Protein AF-A0A371E5Q9-F1 (afdb_monomer_lite)

Radius of gyration: 20.71 Å; chains: 1; bounding box: 43×48×47 Å

InterPro domains:
  IPR013103 Reverse transcriptase, RNA-dependent DNA polymerase [PF07727] (2-86)
  IPR043502 DNA/RNA polymerase superfamily [SSF56672] (2-84)

Sequence (97 aa):
MDLPTGAKAIRVKWIYKTKLNELGEVDKYKARLVAKGYSQQHGIDFFEVFAPVARMDTMRLIVALAACKGCDIFQLDVKSAFLHAQALIRCKTELLY

Structure (mmCIF, N/CA/C/O backbone):
data_AF-A0A371E5Q9-F1
#
_entry.id   AF-A0A371E5Q9-F1
#
loop_
_atom_site.group_PDB
_atom_site.id
_atom_site.type_symbol
_atom_site.label_atom_id
_atom_site.label_alt_id
_atom_site.label_comp_id
_atom_site.label_asym_id
_atom_site.label_entity_id
_atom_site.label_seq_id
_atom_site.pdbx_PDB_ins_code
_atom_site.Cartn_x
_atom_site.Cartn_y
_atom_site.Cartn_z
_atom_site.occupancy
_atom_site.B_iso_or_equiv
_atom_site.auth_seq_id
_atom_site.auth_comp_id
_atom_site.auth_asym_id
_atom_site.auth_atom_id
_atom_site.pdbx_PDB_model_num
ATOM 1 N N . MET A 1 1 ? 11.325 -25.291 -3.255 1.00 47.69 1 MET A N 1
ATOM 2 C CA . MET A 1 1 ? 9.979 -24.723 -3.050 1.00 47.69 1 MET A CA 1
ATOM 3 C C . MET A 1 1 ? 9.164 -25.133 -4.247 1.00 47.69 1 MET A C 1
ATOM 5 O O . MET A 1 1 ? 9.208 -24.472 -5.279 1.00 47.69 1 MET A O 1
ATOM 9 N N . ASP A 1 2 ? 8.539 -26.291 -4.126 1.00 66.44 2 ASP A N 1
ATOM 10 C CA . ASP A 1 2 ? 7.704 -26.865 -5.167 1.00 66.44 2 ASP A CA 1
ATOM 11 C C . ASP A 1 2 ? 6.353 -26.155 -5.176 1.00 66.44 2 ASP A C 1
ATOM 13 O O . ASP A 1 2 ? 5.848 -25.739 -4.129 1.00 66.44 2 ASP A O 1
ATOM 17 N N . LEU A 1 3 ? 5.799 -25.945 -6.369 1.00 65.88 3 LEU A N 1
ATOM 18 C CA . LEU A 1 3 ? 4.481 -25.340 -6.485 1.00 65.88 3 LEU A CA 1
ATOM 19 C C . LEU A 1 3 ? 3.432 -26.300 -5.903 1.00 65.88 3 LEU A C 1
ATOM 21 O O . LEU A 1 3 ? 3.483 -27.492 -6.214 1.00 65.88 3 LEU A O 1
ATOM 25 N N . PRO A 1 4 ? 2.465 -25.808 -5.107 1.00 72.69 4 PRO A N 1
ATOM 26 C CA . PRO A 1 4 ? 1.365 -26.637 -4.637 1.00 72.69 4 PRO A CA 1
ATOM 27 C C . PRO A 1 4 ? 0.568 -27.189 -5.827 1.00 72.69 4 PRO A C 1
ATOM 29 O O . PRO A 1 4 ? 0.406 -26.521 -6.851 1.00 72.69 4 PRO A O 1
ATOM 32 N N . THR A 1 5 ? 0.092 -28.428 -5.699 1.00 61.03 5 THR A N 1
ATOM 33 C CA . THR A 1 5 ? -0.599 -29.162 -6.766 1.00 61.03 5 THR A CA 1
ATOM 34 C C . THR A 1 5 ? -1.773 -28.350 -7.317 1.00 61.03 5 THR A C 1
ATOM 36 O O . THR A 1 5 ? -2.724 -28.062 -6.597 1.00 61.03 5 THR A O 1
ATOM 39 N N . GLY A 1 6 ? -1.699 -27.976 -8.599 1.00 67.19 6 GLY A N 1
ATOM 40 C CA . GLY A 1 6 ? -2.724 -27.185 -9.294 1.00 67.19 6 GLY A CA 1
ATOM 41 C C . GLY A 1 6 ? -2.427 -25.686 -9.420 1.00 67.19 6 GLY A C 1
ATOM 42 O O . GLY A 1 6 ? -3.107 -25.008 -10.186 1.00 67.19 6 GLY A O 1
ATOM 43 N N . ALA A 1 7 ? -1.394 -25.163 -8.750 1.00 65.81 7 ALA A N 1
ATOM 44 C CA . ALA A 1 7 ? -0.992 -23.766 -8.894 1.00 65.81 7 ALA A CA 1
ATOM 45 C C . ALA A 1 7 ? -0.103 -23.554 -10.128 1.00 65.81 7 ALA A C 1
ATOM 47 O O . ALA A 1 7 ? 0.791 -24.349 -10.426 1.00 65.81 7 ALA A O 1
ATOM 48 N N . LYS A 1 8 ? -0.312 -22.443 -10.840 1.00 69.12 8 LYS A N 1
ATOM 49 C CA . LYS A 1 8 ? 0.513 -22.039 -11.985 1.00 69.12 8 LYS A CA 1
ATOM 50 C C . LYS A 1 8 ? 1.448 -20.910 -11.571 1.00 69.12 8 LYS A C 1
ATOM 52 O O . LYS A 1 8 ? 1.001 -19.856 -11.134 1.00 69.12 8 LYS A O 1
ATOM 57 N N . ALA A 1 9 ? 2.757 -21.097 -11.744 1.00 70.38 9 ALA A N 1
ATOM 58 C CA . ALA A 1 9 ? 3.720 -20.049 -11.415 1.00 70.38 9 ALA A CA 1
ATOM 59 C C . ALA A 1 9 ? 3.516 -18.833 -12.325 1.00 70.38 9 ALA A C 1
ATOM 61 O O . ALA A 1 9 ? 3.660 -18.914 -13.551 1.00 70.38 9 ALA A O 1
ATOM 62 N N . ILE A 1 10 ? 3.237 -17.684 -11.711 1.00 72.62 10 ILE A N 1
ATOM 63 C CA . ILE A 1 10 ? 3.196 -16.406 -12.412 1.00 72.62 10 ILE A CA 1
ATOM 64 C C . ILE A 1 10 ? 4.633 -16.019 -12.759 1.00 72.62 10 ILE A C 1
ATOM 66 O O . ILE A 1 10 ? 5.480 -15.819 -11.888 1.00 72.62 10 ILE A O 1
ATOM 70 N N . ARG A 1 11 ? 4.930 -15.906 -14.058 1.00 75.50 11 ARG A N 1
ATOM 71 C CA . ARG A 1 11 ? 6.251 -15.442 -14.499 1.00 75.50 11 ARG A CA 1
ATOM 72 C C . ARG A 1 11 ? 6.437 -13.983 -14.090 1.00 75.50 11 A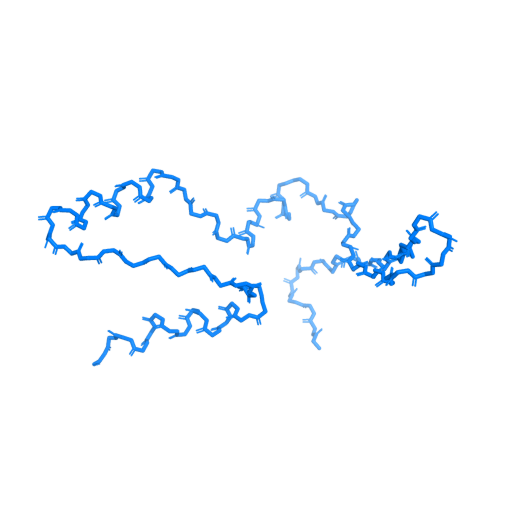RG A C 1
ATOM 74 O O . ARG A 1 11 ? 5.548 -13.159 -14.280 1.00 75.50 11 ARG A O 1
ATOM 81 N N . VAL A 1 12 ? 7.625 -13.643 -13.610 1.00 80.12 12 VAL A N 1
ATOM 82 C CA . VAL A 1 12 ? 7.998 -12.269 -13.254 1.00 80.12 12 VAL A CA 1
ATOM 83 C C . VAL A 1 12 ? 9.019 -11.709 -14.246 1.00 80.12 12 VAL A C 1
ATOM 85 O O . VAL A 1 12 ? 9.730 -12.456 -14.919 1.00 80.12 12 VAL A O 1
ATOM 88 N N . LYS A 1 13 ? 9.066 -10.384 -14.385 1.00 82.75 13 LYS A N 1
ATOM 89 C CA . LYS A 1 13 ? 10.059 -9.658 -15.184 1.00 82.75 13 LYS A CA 1
ATOM 90 C C . LYS A 1 13 ? 10.606 -8.491 -14.369 1.00 82.75 13 LYS A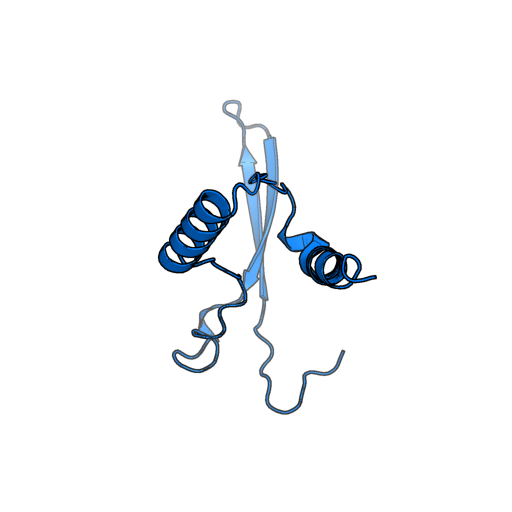 C 1
ATOM 92 O O . LYS A 1 13 ? 9.846 -7.765 -13.733 1.00 82.75 13 LYS A O 1
ATOM 97 N N . TRP A 1 14 ? 11.915 -8.282 -14.440 1.00 80.06 14 TRP A N 1
ATOM 98 C CA . TRP A 1 14 ? 12.555 -7.096 -13.885 1.00 80.06 14 TRP A CA 1
ATOM 99 C C . TRP A 1 14 ? 12.431 -5.906 -14.840 1.00 80.06 14 TRP A C 1
ATOM 101 O O . TRP A 1 14 ? 12.662 -6.024 -16.045 1.00 80.06 14 TRP A O 1
ATOM 111 N N . ILE A 1 15 ? 12.059 -4.753 -14.290 1.00 82.06 15 ILE A N 1
ATOM 112 C CA . ILE A 1 15 ? 12.034 -3.463 -14.975 1.00 82.06 15 ILE A CA 1
ATOM 113 C C . ILE A 1 15 ? 13.031 -2.551 -14.273 1.00 82.06 15 ILE A C 1
ATOM 115 O O . ILE A 1 15 ? 12.861 -2.233 -13.095 1.00 82.06 15 ILE A O 1
ATOM 119 N N . TYR A 1 16 ? 14.041 -2.106 -15.011 1.00 86.31 16 TYR A N 1
ATOM 120 C CA . TYR A 1 16 ? 15.042 -1.160 -14.535 1.00 86.31 16 TYR A CA 1
ATOM 121 C C . TYR A 1 16 ? 14.740 0.224 -15.105 1.00 86.31 16 TYR A C 1
ATOM 123 O O . TYR A 1 16 ? 14.432 0.368 -16.287 1.00 86.31 16 TYR A O 1
ATOM 131 N N . LYS A 1 17 ? 14.796 1.246 -14.255 1.00 86.38 17 LYS A N 1
ATOM 132 C CA . LYS A 1 17 ? 14.650 2.645 -14.640 1.00 86.38 17 LYS A CA 1
ATOM 133 C C . LYS A 1 17 ? 15.680 3.475 -13.894 1.00 86.38 17 LYS A C 1
ATOM 135 O O . LYS A 1 17 ? 15.644 3.552 -12.667 1.00 86.38 17 LYS A O 1
ATOM 140 N N . THR A 1 18 ? 16.547 4.136 -14.641 1.00 88.19 18 THR A N 1
ATOM 141 C CA . THR A 1 18 ? 17.452 5.149 -14.105 1.00 88.19 18 THR A CA 1
ATOM 142 C C . THR A 1 18 ? 16.697 6.472 -14.034 1.00 88.19 18 THR A C 1
ATOM 144 O O . THR A 1 18 ? 16.087 6.895 -15.016 1.00 88.19 18 THR A O 1
ATOM 147 N N . LYS A 1 19 ? 16.658 7.094 -12.856 1.00 84.94 19 LYS A N 1
ATOM 148 C CA . LYS A 1 19 ? 16.207 8.476 -12.701 1.00 84.94 19 LYS A CA 1
ATOM 149 C C . LYS A 1 19 ? 17.413 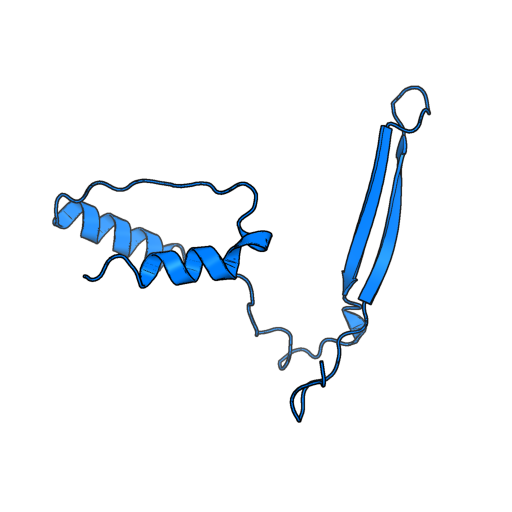9.393 -12.821 1.00 84.94 19 LYS A C 1
ATOM 151 O O . LYS A 1 19 ? 18.397 9.175 -12.119 1.00 84.94 19 LYS A O 1
ATOM 156 N N . LEU A 1 20 ? 17.301 10.380 -13.701 1.00 88.31 20 LEU A N 1
ATOM 157 C CA . LEU A 1 20 ? 18.268 11.458 -13.842 1.00 88.31 20 LEU A CA 1
ATOM 158 C C . LEU A 1 20 ? 17.744 12.705 -13.117 1.00 88.31 20 LEU A C 1
ATOM 160 O O . LEU A 1 20 ? 16.527 12.901 -13.052 1.00 88.31 20 LEU A O 1
ATOM 164 N N . ASN A 1 21 ? 18.657 13.506 -12.580 1.00 83.56 21 ASN A N 1
ATOM 165 C CA . ASN A 1 21 ? 18.391 14.825 -12.013 1.00 83.56 21 ASN A CA 1
ATOM 166 C C . ASN A 1 21 ? 18.273 15.887 -13.114 1.00 83.56 21 ASN A C 1
ATOM 168 O O . ASN A 1 21 ? 18.538 15.617 -14.284 1.00 83.56 21 ASN A O 1
ATOM 172 N N . GLU A 1 22 ? 17.889 17.108 -12.739 1.00 84.44 22 GLU A N 1
ATOM 173 C CA . GLU A 1 22 ? 17.735 18.246 -13.666 1.00 84.44 22 GLU A CA 1
ATOM 174 C C . GLU A 1 22 ? 19.044 18.607 -14.392 1.00 84.44 22 GLU A C 1
ATOM 176 O O . GLU A 1 22 ? 19.016 19.133 -15.499 1.00 84.44 22 GLU A O 1
ATOM 181 N N . LEU A 1 23 ? 20.187 18.238 -13.806 1.00 83.88 23 LEU A N 1
ATOM 182 C CA . LEU A 1 23 ? 21.531 18.378 -14.378 1.00 83.88 23 LEU A CA 1
ATOM 183 C C . LEU A 1 23 ? 21.953 17.191 -15.268 1.00 83.88 23 LEU A C 1
ATOM 185 O O . LEU A 1 23 ? 23.077 17.152 -15.755 1.00 83.88 23 LEU A O 1
ATOM 189 N N . GLY A 1 24 ? 21.078 16.202 -15.481 1.00 81.19 24 GLY A N 1
ATOM 190 C CA . GLY A 1 24 ? 21.354 15.023 -16.312 1.00 81.19 24 GLY A CA 1
ATOM 191 C C . GLY A 1 24 ? 22.157 13.913 -15.623 1.00 81.19 24 GLY A C 1
ATOM 192 O O . GLY A 1 24 ? 22.388 12.866 -16.226 1.00 81.19 24 GLY A O 1
ATOM 193 N N . GLU A 1 25 ? 22.543 14.095 -14.361 1.00 85.38 25 GLU A N 1
ATOM 194 C CA . GLU A 1 25 ? 23.270 13.097 -13.569 1.00 85.38 25 GLU A CA 1
ATOM 195 C C . GLU A 1 25 ? 22.342 12.031 -12.980 1.00 85.38 25 GLU A C 1
ATOM 197 O O . GLU A 1 25 ? 21.151 12.265 -12.771 1.00 85.38 25 GLU A O 1
ATOM 202 N N . VAL A 1 26 ? 22.878 10.845 -12.681 1.00 84.88 26 VAL A N 1
ATOM 203 C CA . VAL A 1 26 ? 22.077 9.747 -12.131 1.00 84.88 26 VAL A CA 1
ATOM 204 C C . VAL A 1 26 ? 21.727 9.995 -10.664 1.00 84.88 26 VAL A C 1
ATOM 206 O O . VAL A 1 26 ? 22.575 9.882 -9.787 1.00 84.88 26 VAL A O 1
ATOM 209 N N . ASP A 1 27 ? 20.445 10.233 -10.400 1.00 86.56 27 ASP A N 1
ATOM 210 C CA . ASP A 1 27 ? 19.890 10.415 -9.055 1.00 86.56 27 ASP A CA 1
ATOM 211 C C . ASP A 1 27 ? 19.646 9.081 -8.346 1.00 86.56 27 ASP A C 1
ATOM 213 O O . ASP A 1 27 ? 19.978 8.867 -7.179 1.00 86.56 27 ASP A O 1
ATOM 217 N N . LYS A 1 28 ? 18.993 8.150 -9.054 1.00 87.19 28 LYS A N 1
ATOM 218 C CA . LYS A 1 28 ? 18.520 6.904 -8.446 1.00 87.19 28 LYS A CA 1
ATOM 219 C C . LYS A 1 28 ? 18.269 5.819 -9.477 1.00 87.19 28 LYS A C 1
ATOM 221 O O . LYS A 1 28 ? 17.457 5.976 -10.390 1.00 87.19 28 LYS A O 1
ATOM 226 N N . TYR A 1 29 ? 18.856 4.651 -9.249 1.00 85.88 29 TYR A N 1
ATOM 227 C CA . TYR A 1 29 ? 18.468 3.428 -9.940 1.00 85.88 29 TYR A CA 1
ATOM 228 C C . TYR A 1 29 ? 17.223 2.839 -9.277 1.00 85.88 29 TYR A C 1
ATOM 230 O O . TYR A 1 29 ? 17.191 2.590 -8.073 1.00 85.88 29 TYR A O 1
ATOM 238 N N . LYS A 1 30 ? 16.165 2.627 -10.058 1.00 82.88 30 LYS A N 1
ATOM 239 C CA . LYS A 1 30 ? 14.954 1.937 -9.614 1.00 82.88 30 LYS A CA 1
ATOM 240 C C . LYS A 1 30 ? 14.845 0.605 -10.335 1.00 82.88 30 LYS A C 1
ATOM 242 O O . LYS A 1 30 ? 14.759 0.576 -11.557 1.00 82.88 30 LYS A O 1
ATOM 247 N N . ALA A 1 31 ? 14.770 -0.478 -9.576 1.00 86.19 31 ALA A N 1
ATOM 248 C CA . ALA A 1 31 ? 14.383 -1.786 -10.080 1.00 86.19 31 ALA A CA 1
ATOM 249 C C . ALA A 1 31 ? 12.989 -2.130 -9.545 1.00 86.19 31 ALA A C 1
ATOM 251 O O . ALA A 1 31 ? 12.683 -1.878 -8.380 1.00 86.19 31 ALA A O 1
ATOM 252 N N . ARG A 1 32 ? 12.127 -2.675 -10.401 1.00 80.25 32 ARG A N 1
ATOM 253 C CA . ARG A 1 32 ? 10.816 -3.207 -10.017 1.00 80.25 32 ARG A CA 1
ATOM 254 C C . ARG A 1 32 ? 10.686 -4.622 -10.549 1.00 80.25 32 ARG A C 1
ATOM 256 O O . ARG A 1 32 ? 10.862 -4.837 -11.747 1.00 80.25 32 ARG A O 1
ATOM 263 N N . LEU A 1 33 ? 10.354 -5.564 -9.675 1.00 81.56 33 LEU A N 1
ATOM 264 C CA . LEU A 1 33 ? 9.936 -6.899 -10.078 1.00 81.56 33 LEU A CA 1
ATOM 265 C C . LEU A 1 33 ? 8.435 -6.857 -10.349 1.00 81.56 33 LEU A C 1
ATOM 267 O O . LEU A 1 33 ? 7.656 -6.535 -9.457 1.00 81.56 33 LEU A O 1
ATOM 271 N N . VAL A 1 34 ? 8.034 -7.120 -11.588 1.00 76.00 34 VAL A N 1
ATOM 272 C CA . VAL A 1 34 ? 6.636 -7.023 -12.012 1.00 76.00 34 VAL A CA 1
ATOM 273 C C . VAL A 1 34 ? 6.164 -8.381 -12.504 1.00 76.00 34 VAL A C 1
ATOM 275 O O . VAL A 1 34 ? 6.823 -9.026 -13.324 1.00 76.00 34 VAL A O 1
ATOM 278 N N . ALA A 1 35 ? 5.014 -8.819 -12.000 1.00 78.56 35 ALA A N 1
ATOM 279 C CA . ALA A 1 35 ? 4.327 -9.998 -12.499 1.00 78.56 35 ALA A CA 1
ATOM 280 C C . ALA A 1 35 ? 3.876 -9.775 -13.950 1.00 78.56 35 ALA A C 1
ATOM 282 O O . ALA A 1 35 ? 3.35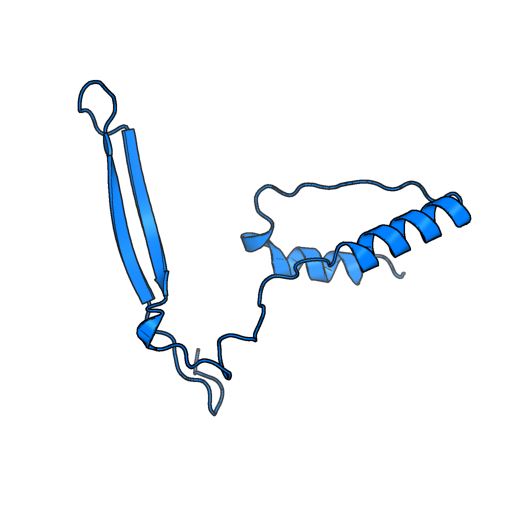6 -8.719 -14.314 1.00 78.56 35 ALA A O 1
ATOM 283 N N . LYS A 1 36 ? 4.068 -10.778 -14.803 1.00 71.19 36 LYS A N 1
ATOM 284 C CA . LYS A 1 36 ? 3.586 -10.761 -16.185 1.00 71.19 36 LYS A CA 1
ATOM 285 C C . LYS A 1 36 ? 2.074 -11.010 -16.197 1.00 71.19 36 LYS A C 1
ATOM 287 O O . LYS A 1 36 ? 1.626 -12.143 -16.354 1.00 71.19 36 LYS A O 1
ATOM 292 N N . GLY A 1 37 ? 1.302 -9.934 -16.033 1.00 63.91 37 GLY A N 1
ATOM 293 C CA . GLY A 1 37 ? -0.161 -9.961 -15.877 1.00 63.91 37 GLY A CA 1
ATOM 294 C C . GLY A 1 37 ? -0.939 -10.633 -17.015 1.00 63.91 37 GLY A C 1
ATOM 295 O O . GLY A 1 37 ? -2.047 -11.095 -16.799 1.00 63.91 37 GLY A O 1
ATOM 296 N N . TYR A 1 38 ? -0.342 -10.803 -18.200 1.00 62.28 38 TYR A N 1
ATOM 297 C CA . TYR A 1 38 ? -0.953 -11.536 -19.320 1.00 62.28 38 TYR A CA 1
ATOM 298 C C . TYR A 1 38 ? -1.194 -13.032 -19.043 1.00 62.28 38 TYR A C 1
ATOM 300 O O . TYR A 1 38 ? -1.841 -13.705 -19.837 1.00 62.28 38 TYR A O 1
ATOM 308 N N . SER A 1 39 ? -0.622 -13.580 -17.963 1.00 59.97 39 SER A N 1
ATOM 309 C CA . SER A 1 39 ? -0.855 -14.967 -17.537 1.00 59.97 39 SER A CA 1
ATOM 310 C C . SER A 1 39 ? -1.939 -15.100 -16.462 1.00 59.97 39 SER A C 1
ATOM 312 O O . SER A 1 39 ? -2.270 -16.232 -16.126 1.00 59.97 39 SER A O 1
ATOM 314 N N . GLN A 1 40 ? -2.467 -13.987 -15.933 1.00 59.97 40 GLN A N 1
ATOM 315 C CA . GLN A 1 40 ? -3.541 -13.999 -14.939 1.00 59.97 40 GLN A CA 1
ATOM 316 C C . GLN A 1 40 ? -4.883 -14.190 -15.644 1.00 59.97 40 GLN A C 1
ATOM 318 O O . GLN A 1 40 ? -5.246 -13.418 -16.532 1.00 59.97 40 GLN A O 1
ATOM 323 N N . GLN A 1 41 ? -5.618 -15.231 -15.260 1.00 60.62 41 GLN A N 1
ATOM 324 C CA . GLN A 1 41 ? -6.960 -15.484 -15.781 1.00 60.62 41 GLN A CA 1
ATOM 325 C C . GLN A 1 41 ? -7.998 -14.739 -14.933 1.00 60.62 41 GLN A C 1
ATOM 327 O O . GLN A 1 41 ? -8.017 -14.854 -13.704 1.00 60.62 41 GLN A O 1
ATOM 332 N N . HIS A 1 42 ? -8.869 -13.971 -15.595 1.00 54.59 42 HIS A N 1
ATOM 333 C CA . HIS A 1 42 ? -10.019 -13.336 -14.953 1.00 54.59 42 HIS A CA 1
ATOM 334 C C . HIS A 1 42 ? -10.910 -14.424 -14.333 1.00 54.59 42 HIS A C 1
ATOM 336 O O . HIS A 1 42 ? -11.334 -15.334 -15.039 1.00 54.59 42 HIS A O 1
ATOM 342 N N . GLY A 1 43 ? -11.155 -14.358 -13.021 1.00 57.06 43 GLY A N 1
ATOM 343 C CA . GLY A 1 43 ? -11.947 -15.365 -12.299 1.00 57.06 43 GLY A CA 1
ATOM 344 C C . GLY A 1 43 ? -11.157 -16.389 -11.477 1.00 57.06 43 GLY A C 1
ATOM 345 O O . GLY A 1 43 ? -11.756 -16.998 -10.600 1.00 57.06 43 GLY A O 1
ATOM 346 N N . ILE A 1 44 ? -9.845 -16.554 -11.703 1.00 63.06 44 ILE A N 1
ATOM 347 C CA . ILE A 1 44 ? -9.003 -17.518 -10.959 1.00 63.06 44 ILE A CA 1
ATOM 348 C C . ILE A 1 44 ? -7.987 -16.775 -10.082 1.00 63.06 44 ILE A C 1
ATOM 350 O O . ILE A 1 44 ? -8.096 -16.816 -8.865 1.00 63.06 44 ILE A O 1
ATOM 354 N N . ASP A 1 45 ? -7.090 -15.988 -10.686 1.00 54.69 45 ASP A N 1
ATOM 355 C CA . ASP A 1 45 ? -6.036 -15.253 -9.954 1.00 54.69 45 ASP A CA 1
ATOM 356 C C . ASP A 1 45 ? -6.421 -13.792 -9.641 1.00 54.69 45 ASP A C 1
ATOM 358 O O . ASP A 1 45 ? -5.685 -13.064 -8.979 1.00 54.69 45 ASP A O 1
ATOM 362 N N . PHE A 1 46 ? -7.542 -13.311 -10.192 1.00 53.19 46 PHE A N 1
ATOM 363 C CA . PHE A 1 46 ? -7.920 -11.888 -10.164 1.00 53.19 46 PHE A CA 1
ATOM 364 C C . PHE A 1 46 ? -8.732 -11.492 -8.921 1.00 53.19 46 PHE A C 1
ATOM 366 O O . PHE A 1 46 ? -8.758 -10.320 -8.550 1.00 53.19 46 PHE A O 1
ATOM 373 N N . PHE A 1 47 ? -9.406 -12.460 -8.293 1.00 52.16 47 PHE A N 1
ATOM 374 C CA . PHE A 1 47 ? -10.227 -12.252 -7.094 1.00 52.16 47 PHE A CA 1
ATOM 375 C C . PHE A 1 47 ? -9.532 -12.694 -5.801 1.00 52.16 47 PHE A C 1
ATOM 377 O O . PHE A 1 47 ? -10.050 -12.418 -4.719 1.00 52.16 47 PHE A O 1
ATOM 384 N N . GLU A 1 48 ? -8.357 -13.327 -5.882 1.00 51.66 48 GLU A N 1
ATOM 385 C CA . GLU A 1 48 ? -7.493 -13.531 -4.718 1.00 51.66 48 GLU A CA 1
ATOM 386 C C . GLU A 1 48 ? -6.871 -12.188 -4.317 1.00 51.66 48 GLU A C 1
ATOM 388 O O . GLU A 1 48 ? -5.782 -11.789 -4.732 1.00 51.66 48 GLU A O 1
ATOM 393 N N . VAL A 1 49 ? -7.620 -11.424 -3.527 1.00 50.06 49 VAL A N 1
ATOM 394 C CA . VAL A 1 49 ? -7.169 -10.147 -2.983 1.00 50.06 49 VAL A CA 1
ATOM 395 C C . VAL A 1 49 ? -6.149 -10.433 -1.870 1.00 50.06 49 VAL A C 1
ATOM 397 O O . VAL A 1 49 ? -6.499 -10.551 -0.701 1.00 50.06 49 VAL A O 1
ATOM 400 N N . PHE A 1 50 ? -4.864 -10.526 -2.225 1.00 53.81 50 PHE A N 1
ATOM 401 C CA . PHE A 1 50 ? -3.753 -10.705 -1.269 1.00 53.81 50 PHE A CA 1
ATOM 402 C C . PHE A 1 50 ? -3.467 -9.468 -0.397 1.00 53.81 50 PHE A C 1
ATOM 404 O O . PHE A 1 50 ? -2.614 -9.514 0.490 1.00 53.81 50 PHE A O 1
ATOM 411 N N . ALA A 1 51 ? -4.156 -8.350 -0.635 1.00 53.78 51 ALA A N 1
ATOM 412 C CA . ALA A 1 51 ? -4.058 -7.152 0.188 1.00 53.78 51 ALA A CA 1
ATOM 413 C C . ALA A 1 51 ? -5.298 -7.048 1.092 1.00 53.78 51 ALA A C 1
ATOM 415 O O . ALA A 1 51 ? -6.402 -6.897 0.571 1.00 53.78 51 ALA A O 1
ATOM 416 N N . PRO A 1 52 ? -5.169 -7.081 2.429 1.00 54.16 52 PRO A N 1
ATOM 417 C CA . PRO A 1 52 ? -6.298 -6.853 3.320 1.00 54.16 52 PRO A CA 1
ATOM 418 C C . PRO A 1 52 ? -6.715 -5.379 3.241 1.00 54.16 52 PRO A C 1
ATOM 420 O O . PRO A 1 52 ? -6.307 -4.548 4.048 1.00 54.16 52 PRO A O 1
ATOM 423 N N . VAL A 1 53 ? -7.512 -5.028 2.234 1.00 61.09 53 VAL A N 1
ATOM 424 C CA . VAL A 1 53 ? -8.136 -3.710 2.146 1.00 61.09 53 VAL A CA 1
ATOM 425 C C . VAL A 1 53 ? -9.333 -3.736 3.085 1.00 61.09 53 VAL A C 1
ATOM 427 O O . VAL A 1 53 ? -10.371 -4.325 2.780 1.00 61.09 53 VAL A O 1
ATOM 430 N N . ALA A 1 54 ? -9.173 -3.139 4.266 1.00 70.31 54 ALA A N 1
ATOM 431 C CA . ALA A 1 54 ? -10.276 -2.966 5.198 1.00 70.31 54 ALA A CA 1
ATOM 432 C C . ALA A 1 54 ? -11.399 -2.166 4.517 1.00 70.31 54 ALA A C 1
ATOM 434 O O . ALA A 1 54 ? -11.169 -1.082 3.978 1.00 70.31 54 ALA A O 1
ATOM 435 N N . ARG A 1 55 ? -12.623 -2.704 4.525 1.00 79.88 55 ARG A N 1
ATOM 436 C CA . ARG A 1 55 ? -13.794 -1.996 3.992 1.00 79.88 55 ARG A CA 1
ATOM 437 C C . ARG A 1 55 ? -14.173 -0.855 4.935 1.00 79.88 55 ARG A C 1
ATOM 439 O O . ARG A 1 55 ? -14.183 -1.033 6.154 1.00 79.88 55 ARG A O 1
ATOM 446 N N . MET A 1 56 ? -14.535 0.299 4.372 1.00 82.31 56 MET A N 1
ATOM 447 C CA . MET A 1 56 ? -14.913 1.481 5.159 1.00 82.31 56 MET A CA 1
ATOM 448 C C . MET A 1 56 ? -16.114 1.220 6.074 1.00 82.31 56 MET A C 1
ATOM 450 O O . MET A 1 56 ? -16.138 1.730 7.189 1.00 82.31 56 MET A O 1
ATOM 454 N N . ASP A 1 57 ? -17.071 0.392 5.651 1.00 84.44 57 ASP A N 1
ATOM 455 C CA . ASP A 1 57 ? -18.239 0.041 6.471 1.00 84.44 57 ASP A CA 1
ATOM 456 C C . ASP A 1 57 ? -17.831 -0.713 7.741 1.00 84.44 57 ASP A C 1
ATOM 458 O O . ASP A 1 57 ? -18.298 -0.408 8.837 1.00 84.44 57 ASP A O 1
ATOM 462 N N . THR A 1 58 ? -16.879 -1.642 7.616 1.00 85.19 58 THR A N 1
ATOM 463 C CA . THR A 1 58 ? -16.306 -2.368 8.754 1.00 85.19 58 THR A CA 1
ATOM 464 C C . THR A 1 58 ? -15.534 -1.428 9.676 1.00 85.19 58 THR A C 1
ATOM 466 O O . THR A 1 58 ? -15.666 -1.520 10.893 1.00 85.19 58 THR A O 1
ATOM 469 N N . MET A 1 59 ? -14.771 -0.484 9.118 1.00 86.06 59 MET A N 1
ATOM 470 C CA . MET A 1 59 ? -14.048 0.514 9.911 1.00 86.06 59 MET A CA 1
ATOM 471 C C . MET A 1 59 ? -15.009 1.414 10.700 1.00 86.06 59 MET A C 1
ATOM 473 O O . MET A 1 59 ? -14.805 1.626 11.892 1.00 86.06 59 MET A O 1
ATOM 477 N N . ARG A 1 60 ? -16.094 1.883 10.070 1.00 89.62 60 ARG A N 1
ATOM 478 C CA . ARG A 1 60 ? -17.138 2.690 10.724 1.00 89.62 60 ARG A CA 1
ATOM 479 C C . ARG A 1 60 ? -17.817 1.933 11.862 1.00 89.62 60 ARG A C 1
ATOM 481 O O . ARG A 1 60 ? -18.018 2.510 12.925 1.00 89.62 60 ARG A O 1
ATOM 488 N N . LEU A 1 61 ? -18.114 0.646 11.667 1.00 90.25 61 LEU A N 1
ATOM 489 C CA . LEU A 1 61 ? -18.680 -0.204 12.716 1.00 90.25 61 LEU A CA 1
ATOM 490 C C . LEU A 1 61 ? -17.732 -0.333 13.916 1.00 90.25 61 LEU A C 1
ATOM 492 O O . LEU A 1 61 ? -18.171 -0.205 15.055 1.00 90.25 61 LEU A O 1
ATOM 496 N N . ILE A 1 62 ? -16.436 -0.551 13.674 1.00 87.50 62 ILE A N 1
ATOM 497 C CA . ILE A 1 62 ? -15.431 -0.667 14.741 1.00 87.50 62 ILE A CA 1
ATOM 498 C C . ILE A 1 62 ? -15.329 0.638 15.536 1.00 87.50 62 ILE A C 1
ATOM 500 O O . ILE A 1 62 ? -15.323 0.599 16.764 1.00 87.50 62 ILE A O 1
ATOM 504 N N . VAL A 1 63 ? -15.303 1.789 14.856 1.00 89.44 63 VAL A N 1
ATOM 505 C CA . VAL A 1 63 ? -15.271 3.107 15.512 1.00 89.44 63 VAL A CA 1
ATOM 506 C C . VAL A 1 63 ? -16.540 3.344 16.334 1.00 89.44 63 VAL A C 1
ATOM 508 O O . VAL A 1 63 ? -16.448 3.777 17.478 1.00 89.44 63 VAL A O 1
ATOM 511 N N . ALA A 1 64 ? -17.717 3.016 15.792 1.00 91.56 64 ALA A N 1
ATOM 512 C CA . ALA A 1 64 ? -18.982 3.144 16.514 1.00 91.56 64 ALA A CA 1
ATOM 513 C C . ALA A 1 64 ? -19.012 2.262 17.774 1.00 91.56 64 ALA A C 1
ATOM 515 O O . ALA A 1 64 ? -19.397 2.724 18.844 1.00 91.56 64 ALA A O 1
ATOM 516 N N . LEU A 1 65 ? -18.540 1.016 17.676 1.00 90.25 65 LEU A N 1
ATOM 517 C CA . LEU A 1 65 ? -18.438 0.106 18.818 1.00 90.25 65 LEU A CA 1
ATOM 518 C C . LEU A 1 65 ? -17.438 0.596 19.870 1.00 90.25 65 LEU A C 1
ATOM 520 O O . LEU A 1 65 ? -17.721 0.489 21.062 1.00 90.25 65 LEU A O 1
ATOM 524 N N . ALA A 1 66 ? -16.293 1.133 19.446 1.00 89.94 66 ALA A N 1
ATOM 525 C CA . ALA A 1 66 ? -15.304 1.706 20.351 1.00 89.94 66 ALA A CA 1
ATOM 526 C C . ALA A 1 66 ? -15.875 2.924 21.092 1.00 89.94 66 ALA A C 1
ATOM 528 O O . ALA A 1 66 ? -15.772 2.989 22.313 1.00 89.94 66 ALA A O 1
ATOM 529 N N . ALA A 1 67 ? -16.580 3.816 20.388 1.00 90.69 67 ALA A N 1
ATOM 530 C CA . ALA A 1 67 ? -17.257 4.963 20.989 1.00 90.69 67 ALA A CA 1
ATOM 531 C C . ALA A 1 67 ? -18.344 4.539 21.993 1.00 90.69 67 ALA A C 1
ATOM 533 O O . ALA A 1 67 ?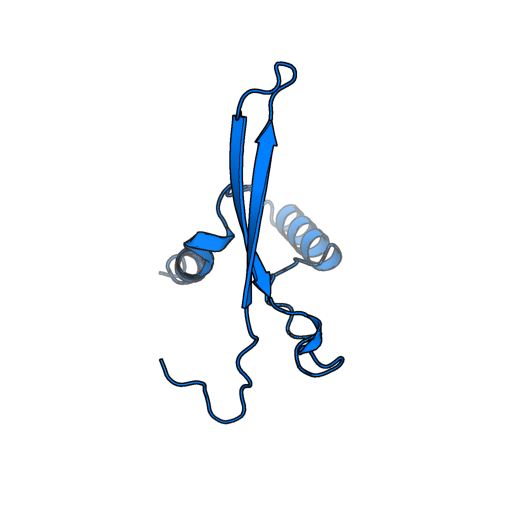 -18.404 5.079 23.095 1.00 90.69 67 ALA A O 1
ATOM 534 N N . CYS A 1 68 ? -19.162 3.530 21.663 1.00 91.38 68 CYS A N 1
ATOM 535 C CA . CYS A 1 68 ? -20.175 2.998 22.581 1.00 91.38 68 CYS A CA 1
ATOM 536 C C . CYS A 1 68 ? -19.576 2.366 23.844 1.00 91.38 68 CYS A C 1
ATOM 538 O O . CYS A 1 68 ? -20.213 2.378 24.894 1.00 91.38 68 CYS A O 1
ATOM 540 N N . LYS A 1 69 ? -18.377 1.786 23.745 1.00 89.75 69 LYS A N 1
ATOM 541 C CA . LYS A 1 69 ? -17.696 1.116 24.860 1.00 89.75 69 LYS A CA 1
ATOM 542 C C . LYS A 1 69 ? -16.699 2.012 25.600 1.00 89.75 69 LYS A C 1
ATOM 544 O O . LYS A 1 69 ? -16.068 1.537 26.539 1.00 89.75 69 LYS A O 1
ATOM 549 N N . GLY A 1 70 ? -16.548 3.273 25.186 1.00 89.25 70 GLY A N 1
ATOM 550 C CA . GLY A 1 70 ? -15.544 4.185 25.736 1.00 89.25 70 GLY A CA 1
ATOM 551 C C . GLY A 1 70 ? -14.107 3.704 25.512 1.00 89.25 70 GLY A C 1
ATOM 552 O O . GLY A 1 70 ? -13.244 3.956 26.344 1.00 89.25 70 GLY A O 1
ATOM 553 N N . CYS A 1 71 ? -13.855 2.955 24.435 1.00 86.94 71 CYS A N 1
ATOM 554 C CA . CYS A 1 71 ? -12.525 2.458 24.104 1.00 86.94 71 CYS A CA 1
ATOM 555 C C . CYS A 1 71 ? -11.735 3.503 23.314 1.00 86.94 71 CYS A C 1
ATOM 557 O O . CYS A 1 71 ? -12.224 4.031 22.313 1.00 86.94 71 CYS A O 1
ATOM 559 N N . ASP A 1 72 ? -10.480 3.711 23.702 1.00 83.62 72 ASP A N 1
ATOM 560 C CA . ASP A 1 72 ? -9.553 4.554 22.956 1.00 83.62 72 ASP A CA 1
ATOM 561 C C . ASP A 1 72 ? -9.086 3.864 21.668 1.00 83.62 72 ASP A C 1
ATOM 563 O O . ASP A 1 72 ? -8.750 2.675 21.647 1.00 83.62 72 ASP A O 1
ATOM 567 N N . ILE A 1 73 ? -9.063 4.622 20.571 1.00 85.38 73 ILE A N 1
ATOM 568 C CA . ILE A 1 73 ? -8.625 4.144 19.258 1.00 85.38 73 ILE A CA 1
ATOM 569 C C . ILE A 1 73 ? -7.234 4.702 18.974 1.00 85.38 73 ILE A C 1
ATOM 571 O O . ILE A 1 73 ? -7.050 5.913 18.875 1.00 85.38 73 ILE A O 1
ATOM 575 N N . PHE A 1 74 ? -6.271 3.809 18.757 1.00 83.69 74 PHE A N 1
ATOM 576 C CA . PHE A 1 74 ? -4.917 4.167 18.344 1.00 83.69 74 PHE A CA 1
ATOM 577 C C . PHE A 1 74 ? -4.688 3.769 16.885 1.00 83.69 74 PHE A C 1
ATOM 579 O O . PHE A 1 74 ? -4.938 2.629 16.490 1.00 83.69 74 PHE A O 1
ATOM 586 N N . GLN A 1 75 ? -4.202 4.711 16.077 1.00 81.19 75 GLN A N 1
ATOM 587 C CA . GLN A 1 75 ? -3.844 4.473 14.681 1.00 81.19 75 GLN A CA 1
ATOM 588 C C . GLN A 1 75 ? -2.334 4.252 14.564 1.00 81.19 75 GLN A C 1
ATOM 590 O O . GLN A 1 75 ? -1.544 5.103 14.967 1.00 81.19 75 GLN A O 1
ATOM 595 N N . LEU A 1 76 ? -1.936 3.124 13.973 1.00 79.38 76 LEU A N 1
ATOM 596 C CA . LEU A 1 76 ? -0.540 2.802 13.687 1.00 79.38 76 LEU A CA 1
ATOM 597 C C . LEU A 1 76 ? -0.330 2.737 12.171 1.00 79.38 76 LEU A C 1
ATOM 599 O O . LEU A 1 76 ? -0.861 1.846 11.509 1.00 79.38 76 LEU A O 1
ATOM 603 N N . ASP A 1 77 ? 0.453 3.670 11.629 1.00 77.25 77 ASP A N 1
ATOM 604 C CA . ASP A 1 77 ? 0.886 3.651 10.228 1.00 77.25 77 ASP A CA 1
ATOM 605 C C . ASP A 1 77 ? 2.292 3.044 10.118 1.00 77.25 77 ASP A C 1
ATOM 607 O O . ASP A 1 77 ? 3.285 3.620 10.569 1.00 77.25 77 ASP A O 1
ATOM 611 N N . VAL A 1 78 ? 2.384 1.844 9.541 1.00 71.12 78 VAL A N 1
ATOM 612 C CA . VAL A 1 78 ? 3.648 1.111 9.405 1.00 71.12 78 VAL A CA 1
ATOM 613 C C . VAL A 1 78 ? 4.198 1.311 7.996 1.00 71.12 78 VAL A C 1
ATOM 615 O O . VAL A 1 78 ? 3.714 0.711 7.036 1.00 71.12 78 VAL A O 1
ATOM 618 N N . LYS A 1 79 ? 5.298 2.067 7.879 1.00 68.44 79 LYS A N 1
ATOM 619 C CA . LYS A 1 79 ? 5.989 2.358 6.601 1.00 68.44 79 LYS A CA 1
ATOM 620 C C . LYS A 1 79 ? 6.443 1.119 5.799 1.00 68.44 79 LYS A C 1
ATOM 622 O O . LYS A 1 79 ? 6.822 1.262 4.641 1.00 68.44 79 LYS A O 1
ATOM 627 N N . SER A 1 80 ? 6.421 -0.084 6.383 1.00 56.69 80 SER A N 1
ATOM 628 C CA . SER A 1 80 ? 6.822 -1.351 5.743 1.00 56.69 80 SER A CA 1
ATOM 629 C C . SER A 1 80 ? 5.888 -2.521 6.101 1.00 56.69 80 SER A C 1
ATOM 631 O O . SER A 1 80 ? 6.329 -3.609 6.479 1.00 56.69 80 SER A O 1
ATOM 633 N N . ALA A 1 81 ? 4.572 -2.304 6.000 1.00 59.25 81 ALA A N 1
ATOM 634 C CA . ALA A 1 81 ? 3.564 -3.330 6.297 1.00 59.25 81 ALA A CA 1
ATOM 635 C C . ALA A 1 81 ? 3.690 -4.596 5.419 1.00 59.25 81 ALA A C 1
ATOM 637 O O . ALA A 1 81 ? 3.331 -5.688 5.850 1.00 59.25 81 ALA A O 1
ATOM 638 N N . PHE A 1 82 ? 4.250 -4.474 4.209 1.00 54.22 82 PHE A N 1
ATOM 639 C CA . PHE A 1 82 ? 4.368 -5.589 3.263 1.00 54.22 82 PHE A CA 1
ATOM 640 C C . PHE A 1 82 ? 5.494 -6.577 3.613 1.00 54.22 82 PHE A C 1
ATOM 642 O O . PHE A 1 82 ? 5.379 -7.764 3.328 1.00 54.22 82 PHE A O 1
ATOM 649 N N . LEU A 1 83 ? 6.578 -6.108 4.245 1.00 54.41 83 LEU A N 1
ATOM 650 C CA . LEU A 1 83 ? 7.747 -6.946 4.551 1.00 54.41 83 LEU A CA 1
ATOM 651 C C . LEU A 1 83 ? 7.578 -7.755 5.851 1.00 54.41 83 LEU A C 1
ATOM 653 O O . LEU A 1 83 ? 8.228 -8.779 6.025 1.00 54.41 83 LEU A O 1
ATOM 657 N N . HIS A 1 84 ? 6.696 -7.303 6.749 1.00 53.97 84 HIS A N 1
ATOM 658 C CA . HIS A 1 84 ? 6.483 -7.876 8.087 1.00 53.97 84 HIS A CA 1
ATOM 659 C C . HIS A 1 84 ? 5.076 -8.454 8.281 1.00 53.97 84 HIS A C 1
ATOM 661 O O . HIS A 1 84 ? 4.654 -8.671 9.416 1.00 53.97 84 HIS A O 1
ATOM 667 N N . ALA A 1 85 ? 4.336 -8.714 7.200 1.00 51.00 85 ALA A N 1
ATOM 668 C CA . ALA A 1 85 ? 2.951 -9.183 7.277 1.00 51.00 85 ALA A CA 1
ATOM 669 C C . ALA A 1 85 ? 2.790 -10.429 8.176 1.00 51.00 85 ALA A C 1
ATOM 671 O O . ALA A 1 85 ? 1.830 -10.520 8.936 1.00 51.00 85 ALA A O 1
ATOM 672 N N . GLN A 1 86 ? 3.774 -11.337 8.183 1.00 51.19 86 GLN A N 1
ATOM 673 C CA . GLN A 1 86 ? 3.783 -12.514 9.060 1.00 51.19 86 GLN A CA 1
ATOM 674 C C . GLN A 1 86 ? 3.924 -12.159 10.555 1.00 51.19 86 GLN A C 1
ATOM 676 O O . GLN A 1 86 ? 3.279 -12.778 11.399 1.00 51.19 86 GLN A O 1
ATOM 681 N N . ALA A 1 87 ? 4.723 -11.144 10.895 1.00 50.75 87 ALA A N 1
ATOM 682 C CA . ALA A 1 87 ? 4.896 -10.689 12.275 1.00 50.75 87 ALA A CA 1
ATOM 683 C C . ALA A 1 87 ? 3.668 -9.915 12.789 1.00 50.75 87 ALA A C 1
ATOM 685 O O . ALA A 1 87 ? 3.290 -10.045 13.951 1.00 50.75 87 ALA A O 1
ATOM 686 N N . LEU A 1 88 ? 2.997 -9.161 11.911 1.00 49.00 88 LEU A N 1
ATOM 687 C CA . LEU A 1 88 ? 1.790 -8.397 12.247 1.00 49.00 88 LEU A CA 1
ATOM 688 C C . LEU A 1 88 ? 0.589 -9.314 12.540 1.00 49.00 88 LEU A C 1
ATOM 690 O O . LEU A 1 88 ? -0.200 -9.030 13.439 1.00 49.00 88 LEU A O 1
ATOM 694 N N . ILE A 1 89 ? 0.485 -10.448 11.836 1.00 49.06 89 ILE A N 1
ATOM 695 C CA . ILE A 1 89 ? -0.514 -11.489 12.130 1.00 49.06 89 ILE A CA 1
ATOM 696 C C . ILE A 1 89 ? -0.227 -12.141 13.490 1.00 49.06 89 ILE A C 1
ATOM 698 O O . ILE A 1 89 ? -1.150 -12.342 14.278 1.00 49.06 89 ILE A O 1
ATOM 702 N N . ARG A 1 90 ? 1.049 -12.399 13.806 1.00 34.59 90 ARG A N 1
ATOM 703 C CA . ARG A 1 90 ? 1.456 -13.015 15.077 1.00 34.59 90 ARG A CA 1
ATOM 704 C C . ARG A 1 90 ? 1.171 -12.133 16.298 1.00 34.59 90 ARG A C 1
ATOM 706 O O . ARG A 1 90 ? 0.790 -12.660 17.339 1.00 34.59 90 ARG A O 1
ATOM 713 N N . CYS A 1 91 ? 1.242 -10.810 16.149 1.00 40.16 91 CYS A N 1
ATOM 714 C CA . CYS A 1 91 ? 0.961 -9.862 17.232 1.00 40.16 91 CYS A CA 1
ATOM 715 C C . CYS A 1 91 ? -0.511 -9.879 17.707 1.00 40.16 91 CYS A C 1
ATOM 717 O O . CYS A 1 91 ? -0.798 -9.482 18.832 1.00 40.16 91 CYS A O 1
ATOM 719 N N . LYS A 1 92 ? -1.459 -10.399 16.907 1.00 39.28 92 LYS A N 1
ATOM 720 C CA . LYS A 1 92 ? -2.851 -10.607 17.360 1.00 39.28 92 LYS A CA 1
ATOM 721 C C . LYS A 1 92 ? -3.058 -11.884 18.180 1.00 39.28 92 LYS A C 1
ATOM 723 O O . LYS A 1 92 ? -4.023 -11.953 18.931 1.00 39.28 92 LYS A O 1
ATOM 728 N N . THR A 1 93 ? -2.179 -12.875 18.049 1.00 34.56 93 THR A N 1
ATOM 729 C CA . THR A 1 93 ? -2.254 -14.150 18.790 1.00 34.56 93 THR A CA 1
ATOM 730 C C . THR A 1 93 ? -1.561 -14.117 20.154 1.00 34.56 93 THR A C 1
ATOM 732 O O . THR A 1 93 ? -1.779 -15.022 20.947 1.00 34.56 93 THR A O 1
ATOM 735 N N . GLU A 1 94 ? -0.771 -13.083 20.455 1.00 34.78 94 GLU A N 1
ATOM 736 C CA . GLU A 1 94 ? -0.023 -12.957 21.722 1.00 34.78 94 GLU A CA 1
ATOM 737 C C . GLU A 1 94 ? -0.645 -11.938 22.710 1.00 34.78 94 GLU A C 1
ATOM 739 O O . GLU A 1 94 ? -0.068 -11.684 23.758 1.00 34.78 94 GLU A O 1
ATOM 744 N N . LEU A 1 95 ? -1.839 -11.388 22.426 1.00 39.53 95 LEU A N 1
ATOM 745 C CA . LEU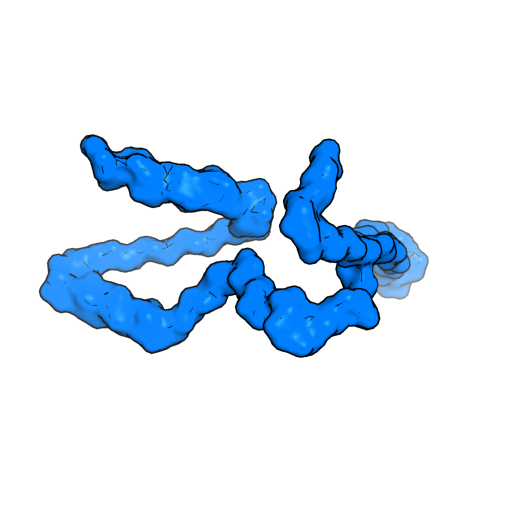 A 1 95 ? -2.603 -10.509 23.344 1.00 39.53 95 LEU A CA 1
ATOM 746 C C . LEU A 1 95 ? -3.855 -11.177 23.951 1.00 39.53 95 LEU A C 1
ATOM 748 O O . LEU A 1 95 ? -4.742 -10.502 24.469 1.00 39.53 95 LEU A O 1
ATOM 752 N N . LEU A 1 96 ? -3.932 -12.506 23.889 1.00 40.81 96 LEU A N 1
ATOM 753 C CA . LEU A 1 96 ? -4.901 -13.310 24.637 1.00 40.81 96 LEU A CA 1
ATOM 754 C C . LEU A 1 96 ? -4.149 -14.346 25.480 1.00 40.81 96 LEU A C 1
ATOM 756 O O . LEU A 1 96 ? -4.240 -15.532 25.194 1.00 40.81 96 LEU A O 1
ATOM 760 N N . TYR A 1 97 ? -3.384 -13.873 26.465 1.00 36.09 97 TYR A N 1
ATOM 761 C CA . TYR A 1 97 ? -3.070 -14.540 27.736 1.00 36.09 97 TYR A CA 1
ATOM 762 C C . TYR A 1 97 ? -2.698 -13.473 28.765 1.00 36.09 97 TYR A C 1
ATOM 764 O O . TYR A 1 97 ? -1.961 -12.535 28.385 1.00 36.09 97 TYR A O 1
#

Secondary structure (DSSP, 8-state):
-PPPTTPPPPPEEEEEEEEEPTTSSEEEEEEEEEE-GGGPPTTTTSS---S----HHHHHHHHHHHHHHT--------TTTTTSHHHHHHHHHSS--

pLDDT: mean 70.14, std 16.58, range [34.56, 91.56]

Organism: Mucuna pruriens (NCBI:txid157652)

Foldseek 3Di:
DDDPPPDDDFDKDKDWDFDADPVRHTDDIDIDIGTPCVPDDDPPNPPPPPDPPPDVVNVVVVVVVCVVVVHDDDDDDDPCCPVCVVVVVVVVVPPPD